Protein AF-A0A258GV55-F1 (afdb_monomer_lite)

pLDDT: mean 76.86, std 13.67, range [41.75, 96.12]

Sequence (152 aa):
MSLATLDPRPSTAPAAPAPPAPTAPRLRAVPEGTEARGFVLYVGLDEAKAAAAGIDLGRLVLELKRLTGELAPAAETHAAVALAPAGAGGRDVDIVRLALHDPSALARYRRDEAPAAEPVPEGVVIDISRKRVLLDGDTAALTYKEFELLQY

Secondary structure (DSSP, 8-state):
------------PPPPPPPPPP-------PPTT-------------HHHHHHTT--HHHHHHHHHHHHHHH-TT-----------TT--S-HHHHHHHHTT-HHHHHHHHHHTS-------SSEEEETTTTEEEETTEEE---HHHHHHTT-

Foldseek 3Di:
DDDDDDDDDDDDDPDDDDDDDDDDDDDDDDPPPDDDPDDDDQDQDDQVNCVVVVHDPVRVVVVVVVVCCVVPVPDDDDDDDQDDPPPDDDTSSLSSCVSVVPVVSVVVVCVVPVPPPDQQPQAWDQDPVVLWIAHSNHTDDDDPVRSVVVVD

Structure (mmCIF, N/CA/C/O backbone):
data_AF-A0A258GV55-F1
#
_entry.id   AF-A0A258GV55-F1
#
loop_
_atom_site.group_PDB
_atom_site.id
_atom_site.type_symbol
_atom_site.label_atom_id
_atom_site.label_alt_id
_atom_site.label_comp_id
_atom_site.label_asym_id
_atom_site.label_entity_id
_atom_site.label_seq_id
_atom_site.pdbx_PDB_ins_code
_atom_site.Cartn_x
_atom_site.Cartn_y
_atom_site.Cartn_z
_atom_site.occupancy
_atom_site.B_iso_or_equiv
_atom_site.auth_seq_id
_atom_site.auth_comp_id
_atom_site.auth_asym_id
_atom_site.auth_atom_id
_atom_site.pdbx_PDB_model_num
ATOM 1 N N . MET A 1 1 ? 25.480 -42.565 80.443 1.00 45.22 1 MET A N 1
ATOM 2 C CA . MET A 1 1 ? 24.480 -43.023 79.456 1.00 45.22 1 MET A CA 1
ATOM 3 C C . MET A 1 1 ? 24.201 -41.847 78.537 1.00 45.22 1 MET A C 1
ATOM 5 O O . MET A 1 1 ? 23.484 -40.940 78.930 1.00 45.22 1 MET A O 1
ATOM 9 N N . SER A 1 2 ? 24.929 -41.781 77.420 1.00 55.50 2 SER A N 1
ATOM 10 C CA . SER A 1 2 ? 25.007 -40.608 76.538 1.00 55.50 2 SER A CA 1
ATOM 11 C C . SER A 1 2 ? 23.940 -40.693 75.446 1.00 55.50 2 SER A C 1
ATOM 13 O O . SER A 1 2 ? 23.773 -41.751 74.843 1.00 55.50 2 SER A O 1
ATOM 15 N N . LEU A 1 3 ? 23.218 -39.597 75.219 1.00 41.75 3 LEU A N 1
ATOM 16 C CA . LEU A 1 3 ? 22.165 -39.466 74.213 1.00 41.75 3 LEU A CA 1
ATOM 17 C C . LEU A 1 3 ? 22.802 -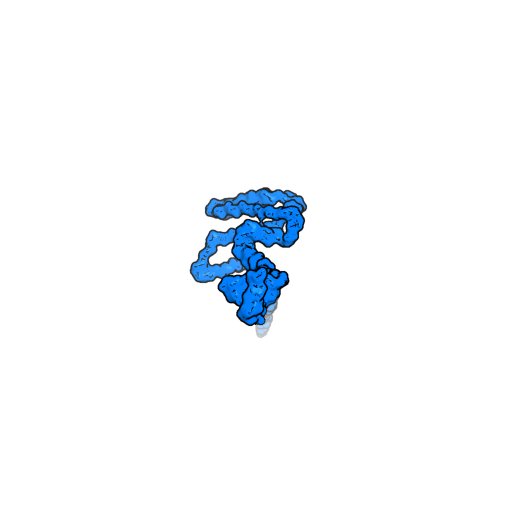39.284 72.828 1.00 41.75 3 LEU A C 1
ATOM 19 O O . LEU A 1 3 ? 23.527 -38.318 72.604 1.00 41.75 3 LEU A O 1
ATOM 23 N N . ALA A 1 4 ? 22.537 -40.207 71.903 1.00 47.28 4 ALA A N 1
ATOM 24 C CA . ALA A 1 4 ? 22.880 -40.054 70.493 1.00 47.28 4 ALA A CA 1
ATOM 25 C C . ALA A 1 4 ? 21.671 -39.467 69.749 1.00 47.28 4 ALA A C 1
ATOM 27 O O . ALA A 1 4 ? 20.774 -40.193 69.324 1.00 47.28 4 ALA A O 1
ATOM 28 N N . THR A 1 5 ? 21.626 -38.143 69.632 1.00 55.81 5 THR A N 1
ATOM 29 C CA . THR A 1 5 ? 20.660 -37.429 68.791 1.00 55.81 5 THR A CA 1
ATOM 30 C C . THR A 1 5 ? 21.196 -37.424 67.360 1.00 55.81 5 THR A C 1
ATOM 32 O O . THR A 1 5 ? 22.224 -36.811 67.082 1.00 55.81 5 THR A O 1
ATOM 35 N N . LEU A 1 6 ? 20.540 -38.151 66.455 1.00 50.44 6 LEU A N 1
ATOM 36 C CA . LEU A 1 6 ? 20.829 -38.098 65.022 1.00 50.44 6 LEU A CA 1
ATOM 37 C C . LEU A 1 6 ? 20.244 -36.803 64.446 1.00 50.44 6 LEU A C 1
ATOM 39 O O . LEU A 1 6 ? 19.034 -36.596 64.465 1.00 50.44 6 LEU A O 1
ATOM 43 N N . ASP A 1 7 ? 21.131 -35.947 63.956 1.00 56.62 7 ASP A N 1
ATOM 44 C CA . ASP A 1 7 ? 20.840 -34.674 63.302 1.00 56.62 7 ASP A CA 1
ATOM 45 C C . ASP A 1 7 ? 20.563 -34.920 61.801 1.00 56.62 7 ASP A C 1
ATOM 47 O O . ASP A 1 7 ? 21.442 -35.445 61.102 1.00 56.62 7 ASP A O 1
ATOM 51 N N . PRO A 1 8 ? 19.366 -34.621 61.262 1.00 56.94 8 PRO A N 1
ATOM 52 C CA . PRO A 1 8 ? 19.106 -34.777 59.841 1.00 56.94 8 PRO A CA 1
ATOM 53 C C . PRO A 1 8 ? 19.644 -33.552 59.097 1.00 56.94 8 PRO A C 1
ATOM 55 O O . PRO A 1 8 ? 19.051 -32.475 59.108 1.00 56.94 8 PRO A O 1
ATOM 58 N N . ARG A 1 9 ? 20.775 -33.716 58.403 1.00 53.41 9 ARG A N 1
ATOM 59 C CA . ARG A 1 9 ? 21.278 -32.693 57.475 1.00 53.41 9 ARG A CA 1
ATOM 60 C C . ARG A 1 9 ? 20.263 -32.477 56.342 1.00 53.41 9 ARG A C 1
ATOM 62 O O . ARG A 1 9 ? 19.873 -33.461 55.709 1.00 53.41 9 ARG A O 1
ATOM 69 N N . PRO A 1 10 ? 19.879 -31.234 56.008 1.00 54.06 10 PRO A N 1
ATOM 70 C CA . PRO A 1 10 ? 19.103 -30.981 54.805 1.00 54.06 10 PRO A CA 1
ATOM 71 C C . PRO A 1 10 ? 19.974 -31.268 53.575 1.00 54.06 10 PRO A C 1
ATOM 73 O O . PRO A 1 10 ? 21.050 -30.697 53.400 1.00 54.06 10 PRO A O 1
ATOM 76 N N . SER A 1 11 ? 19.508 -32.183 52.728 1.00 56.56 11 SER A N 1
ATOM 77 C CA . SER A 1 11 ? 20.080 -32.428 51.407 1.00 56.56 11 SER A CA 1
ATOM 78 C C . SER A 1 11 ? 19.701 -31.264 50.489 1.00 56.56 11 SER A C 1
ATOM 80 O O . SER A 1 11 ? 18.554 -31.141 50.065 1.00 56.56 11 SER A O 1
ATOM 82 N N . THR A 1 12 ? 20.650 -30.378 50.200 1.00 55.06 12 THR A N 1
ATOM 83 C CA . THR A 1 12 ? 20.527 -29.397 49.119 1.00 55.06 12 THR A CA 1
ATOM 84 C C . THR A 1 12 ? 20.734 -30.112 47.787 1.00 55.06 12 THR A C 1
ATOM 86 O O . THR A 1 12 ? 21.859 -30.325 47.341 1.00 55.06 12 THR A O 1
ATOM 89 N N . ALA A 1 13 ? 19.635 -30.501 47.142 1.00 58.91 13 ALA A N 1
ATOM 90 C CA . ALA A 1 13 ? 19.656 -30.861 45.731 1.00 58.91 13 ALA A CA 1
ATOM 91 C C . ALA A 1 13 ? 19.941 -29.596 44.891 1.00 58.91 13 ALA A C 1
ATOM 93 O O . ALA A 1 13 ? 19.379 -28.537 45.187 1.00 58.91 13 ALA A O 1
ATOM 94 N N . PRO A 1 14 ? 20.788 -29.657 43.849 1.00 57.25 14 PRO A N 1
ATOM 95 C CA . PRO A 1 14 ? 20.966 -28.534 42.941 1.00 57.25 14 PRO A CA 1
ATOM 96 C C . PRO A 1 14 ? 19.659 -28.300 42.175 1.00 57.25 14 PRO A C 1
ATOM 98 O O . PRO A 1 14 ? 19.143 -29.197 41.508 1.00 57.25 14 PRO A O 1
ATOM 101 N N . ALA A 1 15 ? 19.109 -27.091 42.293 1.00 56.69 15 ALA A N 1
ATOM 102 C CA . ALA A 1 15 ? 17.944 -26.673 41.531 1.00 56.69 15 ALA A CA 1
ATOM 103 C C . ALA A 1 15 ? 18.280 -26.690 40.031 1.00 56.69 15 ALA A C 1
ATOM 105 O O . ALA A 1 15 ? 19.226 -26.038 39.585 1.00 56.69 15 ALA A O 1
ATOM 106 N N . ALA A 1 16 ? 17.506 -27.455 39.261 1.00 63.53 16 ALA A N 1
ATOM 107 C CA . ALA A 1 16 ? 17.553 -27.445 37.807 1.00 63.53 16 ALA A CA 1
ATOM 108 C C . ALA A 1 16 ? 17.279 -26.021 37.275 1.00 63.53 16 ALA A C 1
ATOM 110 O O . ALA A 1 16 ? 16.469 -25.299 37.867 1.00 63.53 16 ALA A O 1
ATOM 111 N N . PRO A 1 17 ? 17.925 -25.595 36.174 1.00 58.22 17 PRO A N 1
ATOM 112 C CA . PRO A 1 17 ? 17.708 -24.268 35.620 1.00 58.22 17 PRO A CA 1
ATOM 113 C C . PRO A 1 17 ? 16.252 -24.132 35.163 1.00 58.22 17 PRO A C 1
ATOM 115 O O . PRO A 1 17 ? 15.763 -24.914 34.347 1.00 58.22 17 PRO A O 1
ATOM 118 N N . ALA A 1 18 ? 15.559 -23.135 35.713 1.00 62.94 18 ALA A N 1
ATOM 119 C CA . ALA A 1 18 ? 14.230 -22.754 35.265 1.00 62.94 18 ALA A CA 1
ATOM 120 C C . ALA A 1 18 ? 14.281 -22.328 33.781 1.00 62.94 18 ALA A C 1
ATOM 122 O O . ALA A 1 18 ? 15.255 -21.691 33.365 1.00 62.94 18 ALA A O 1
ATOM 123 N N . PRO A 1 19 ? 13.259 -22.661 32.972 1.00 64.94 19 PRO A N 1
ATOM 124 C CA . PRO A 1 19 ? 13.200 -22.235 31.580 1.00 64.94 19 PRO A CA 1
ATOM 125 C C . PRO A 1 19 ? 13.220 -20.700 31.491 1.00 64.94 19 PRO A C 1
ATOM 127 O O . PRO A 1 19 ? 12.641 -20.029 32.352 1.00 64.94 19 PRO A O 1
ATOM 130 N N . PRO A 1 20 ? 13.880 -20.119 30.472 1.00 59.19 20 PRO A N 1
ATOM 131 C CA . PRO A 1 20 ? 13.940 -18.676 30.317 1.00 59.19 20 PRO A CA 1
ATOM 132 C C . PRO A 1 20 ? 12.524 -18.122 30.143 1.00 59.19 20 PRO A C 1
ATOM 134 O O . PRO A 1 20 ? 11.785 -18.526 29.245 1.00 59.19 20 PRO A O 1
ATOM 137 N N . ALA A 1 21 ? 12.157 -17.190 31.022 1.00 62.75 21 ALA A N 1
ATOM 138 C CA . ALA A 1 21 ? 10.939 -16.408 30.891 1.00 62.75 21 ALA A CA 1
ATOM 139 C C . ALA A 1 21 ? 10.914 -15.694 29.521 1.00 62.75 21 ALA A C 1
ATOM 141 O O . ALA A 1 21 ? 11.972 -15.291 29.019 1.00 62.75 21 ALA A O 1
ATOM 142 N N . PRO A 1 22 ? 9.731 -15.525 28.902 1.00 55.44 22 PRO A N 1
ATOM 143 C CA . PRO A 1 22 ? 9.613 -14.884 27.600 1.00 55.44 22 PRO A CA 1
ATOM 144 C C . PRO A 1 22 ? 10.197 -13.472 27.670 1.00 55.44 22 PRO A C 1
ATOM 146 O O . PRO A 1 22 ? 9.758 -12.624 28.446 1.00 55.44 22 PRO A O 1
ATOM 149 N N . THR A 1 23 ? 11.231 -13.232 26.865 1.00 54.34 23 THR A N 1
ATOM 150 C CA . THR A 1 23 ? 11.835 -11.910 26.712 1.00 54.34 23 THR A CA 1
ATOM 151 C C . THR A 1 23 ? 10.787 -10.993 26.090 1.00 54.34 23 THR A C 1
ATOM 153 O O . THR A 1 23 ? 10.444 -11.151 24.920 1.00 54.34 23 THR A O 1
ATOM 156 N N . ALA A 1 24 ? 10.268 -10.047 26.875 1.00 61.59 24 ALA A N 1
ATOM 157 C CA . ALA A 1 24 ? 9.476 -8.940 26.354 1.00 61.59 24 ALA A CA 1
ATOM 158 C C . ALA A 1 24 ? 10.256 -8.242 25.219 1.00 61.59 24 ALA A C 1
ATOM 160 O O . ALA A 1 24 ? 11.488 -8.136 25.304 1.00 61.59 24 ALA A O 1
ATOM 161 N N . PRO A 1 25 ? 9.581 -7.792 24.146 1.00 59.78 25 PRO A N 1
ATOM 162 C CA . PRO A 1 25 ? 10.246 -7.233 22.978 1.00 59.78 25 PRO A CA 1
ATOM 163 C C . PRO A 1 25 ? 11.074 -6.020 23.399 1.00 59.78 25 PRO A C 1
ATOM 165 O O . PRO A 1 25 ? 10.548 -5.018 23.879 1.00 59.78 25 PRO A O 1
ATOM 168 N N . ARG A 1 26 ? 12.396 -6.119 23.236 1.00 58.75 26 ARG A N 1
ATOM 169 C CA . ARG A 1 26 ? 13.305 -4.998 23.475 1.00 58.75 26 ARG A CA 1
ATOM 170 C C . ARG A 1 26 ? 13.082 -3.985 22.359 1.00 58.75 26 ARG A C 1
ATOM 172 O O . ARG A 1 26 ? 13.611 -4.146 21.260 1.00 58.75 26 ARG A O 1
ATOM 179 N N . LEU A 1 27 ? 12.263 -2.975 22.641 1.00 59.97 27 LEU A N 1
ATOM 180 C CA . LEU A 1 27 ? 12.142 -1.778 21.817 1.00 59.97 27 LEU A CA 1
ATOM 181 C C . LEU A 1 27 ? 13.554 -1.233 21.577 1.00 59.97 27 LEU A C 1
ATOM 183 O O . LEU A 1 27 ? 14.322 -1.003 22.511 1.00 59.97 27 LEU A O 1
ATOM 187 N N . ARG A 1 28 ? 13.930 -1.149 20.303 1.00 63.19 28 ARG A N 1
ATOM 188 C CA . ARG A 1 28 ? 15.274 -0.775 19.874 1.00 63.19 28 ARG A CA 1
ATOM 189 C C . ARG A 1 28 ? 15.562 0.664 20.301 1.00 63.19 28 ARG A C 1
ATOM 191 O O . ARG A 1 28 ? 14.770 1.551 20.003 1.00 63.19 28 ARG A O 1
ATOM 198 N N . ALA A 1 29 ? 16.702 0.880 20.957 1.00 58.25 29 ALA A N 1
ATOM 199 C CA . ALA A 1 29 ? 17.181 2.213 21.295 1.00 58.25 29 ALA A CA 1
ATOM 200 C C . ALA A 1 29 ? 17.417 3.015 20.006 1.00 58.25 29 ALA A C 1
ATOM 202 O O . ALA A 1 29 ? 18.240 2.648 19.163 1.00 58.25 29 ALA A O 1
ATOM 203 N N . VAL A 1 30 ? 16.627 4.070 19.845 1.00 64.75 30 VAL A N 1
ATOM 204 C CA . VAL A 1 30 ? 16.796 5.117 18.837 1.00 64.75 30 VAL A CA 1
ATOM 205 C C . VAL A 1 30 ? 18.107 5.853 19.201 1.00 64.75 30 VAL A C 1
ATOM 207 O O . VAL A 1 30 ? 18.347 6.034 20.397 1.00 64.75 30 VAL A O 1
ATOM 210 N N . PRO A 1 31 ? 19.011 6.187 18.253 1.00 74.19 31 PRO A N 1
ATOM 211 C CA . PRO A 1 31 ? 20.280 6.854 18.571 1.00 74.19 31 PRO A CA 1
ATOM 212 C C . PRO A 1 31 ? 20.111 8.084 19.483 1.00 74.19 31 PRO A C 1
ATOM 214 O O . PRO A 1 31 ? 19.142 8.829 19.339 1.00 74.19 31 PRO A O 1
ATOM 217 N N . GLU A 1 32 ? 21.051 8.318 20.403 1.00 68.38 32 GLU A N 1
ATOM 218 C CA . GLU A 1 32 ? 21.059 9.507 21.276 1.00 68.38 32 GLU A CA 1
ATOM 219 C C . GLU A 1 32 ? 20.883 10.789 20.435 1.00 68.38 32 GLU A C 1
ATOM 221 O O . GLU A 1 32 ? 21.627 11.024 19.481 1.00 68.38 32 GLU A O 1
ATOM 226 N N . GLY A 1 33 ? 19.857 11.588 20.750 1.00 76.81 33 GLY A N 1
ATOM 227 C CA . GLY A 1 33 ? 19.490 12.796 19.996 1.00 76.81 33 GLY A CA 1
ATOM 228 C C . GLY A 1 33 ? 18.465 12.601 18.869 1.00 76.81 33 GLY A C 1
ATOM 229 O O . GLY A 1 33 ? 18.149 13.564 18.173 1.00 76.81 33 GLY A O 1
ATOM 230 N N . THR A 1 34 ? 17.917 11.396 18.684 1.00 73.25 34 THR A N 1
ATOM 231 C CA . THR A 1 34 ? 16.823 11.146 17.731 1.00 73.25 34 THR A CA 1
ATOM 232 C C . THR A 1 34 ? 15.503 10.875 18.449 1.00 73.25 34 THR A C 1
ATOM 234 O O . THR A 1 34 ? 15.443 10.129 19.423 1.00 73.25 34 THR A O 1
ATOM 237 N N . GLU A 1 35 ? 14.429 11.501 17.970 1.00 76.94 35 GLU A N 1
ATOM 238 C CA . GLU A 1 35 ? 13.090 11.365 18.544 1.00 76.94 35 GLU A CA 1
ATOM 239 C C . GLU A 1 35 ? 12.196 10.568 17.592 1.00 76.94 35 GLU A C 1
ATOM 241 O O . GLU A 1 35 ? 12.106 10.873 16.399 1.00 76.94 35 GLU A O 1
ATOM 246 N N . ALA A 1 36 ? 11.524 9.541 18.112 1.00 81.56 36 ALA A N 1
ATOM 247 C CA . ALA A 1 36 ? 10.556 8.775 17.341 1.00 81.56 36 ALA A CA 1
ATOM 248 C C . ALA A 1 36 ? 9.299 9.625 17.104 1.00 81.56 36 ALA A C 1
ATOM 250 O O . ALA A 1 36 ? 8.562 9.932 18.036 1.00 81.56 36 ALA A O 1
ATOM 251 N N . ARG A 1 37 ? 9.056 10.003 15.846 1.00 83.75 37 ARG A N 1
ATOM 252 C CA . ARG A 1 37 ? 7.884 10.804 15.450 1.00 83.75 37 ARG A CA 1
ATOM 253 C C . ARG A 1 37 ? 6.674 9.964 15.033 1.00 83.75 37 ARG A C 1
ATOM 255 O O . ARG A 1 37 ? 5.570 10.486 14.989 1.00 83.75 37 ARG A O 1
ATOM 262 N N . GLY A 1 38 ? 6.872 8.682 14.722 1.00 84.75 38 GLY A N 1
ATOM 263 C CA . GLY A 1 38 ? 5.816 7.792 14.240 1.00 84.75 38 GLY A CA 1
ATOM 264 C C . GLY A 1 38 ? 6.364 6.521 13.590 1.00 84.75 38 GLY A C 1
ATOM 265 O O . GLY A 1 38 ? 7.548 6.205 13.725 1.00 84.75 38 GLY A O 1
ATOM 266 N N . PHE A 1 39 ? 5.497 5.795 12.883 1.00 84.94 39 PHE A N 1
ATOM 267 C CA . PHE A 1 39 ? 5.837 4.580 12.136 1.00 84.94 39 PHE A CA 1
ATOM 268 C C . PHE A 1 39 ? 4.955 4.430 10.885 1.00 84.94 39 PHE A C 1
ATOM 270 O O . PHE A 1 39 ? 3.894 5.041 10.787 1.00 84.94 39 PHE A O 1
ATOM 277 N N . VAL A 1 40 ? 5.392 3.599 9.934 1.00 86.00 40 VAL A N 1
ATOM 278 C CA . VAL A 1 40 ? 4.632 3.224 8.727 1.00 86.00 40 VAL A CA 1
ATOM 279 C C . VAL A 1 40 ? 4.400 1.714 8.736 1.00 86.00 40 VAL A C 1
ATOM 281 O O . VAL A 1 40 ? 5.295 0.956 9.115 1.00 86.00 40 VAL A O 1
ATOM 284 N N . LEU A 1 41 ? 3.215 1.273 8.303 1.00 87.19 41 LEU A N 1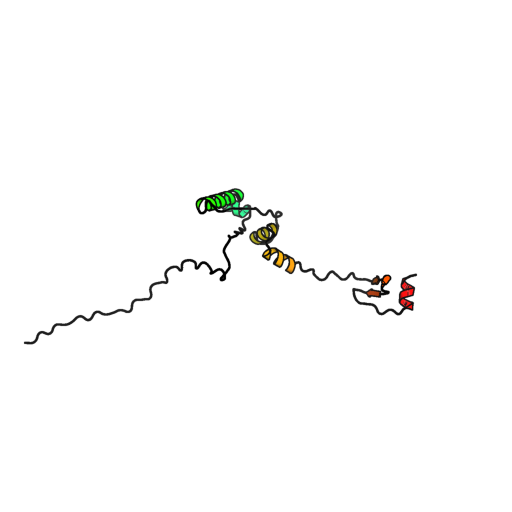
ATOM 285 C CA . LEU A 1 41 ? 2.857 -0.139 8.158 1.00 87.19 41 LEU A CA 1
ATOM 286 C C . LEU A 1 41 ? 2.603 -0.469 6.681 1.00 87.19 41 LEU A C 1
ATOM 288 O O . LEU A 1 41 ? 1.607 -0.037 6.108 1.00 87.19 41 LEU A O 1
ATOM 292 N N . TYR A 1 42 ? 3.488 -1.263 6.077 1.00 87.81 42 TYR A N 1
ATOM 293 C CA . TYR A 1 42 ? 3.297 -1.798 4.728 1.00 87.81 42 TYR A CA 1
ATOM 294 C C . TYR A 1 42 ? 2.654 -3.186 4.798 1.00 87.81 42 TYR A C 1
ATOM 296 O O . TYR A 1 42 ? 3.240 -4.109 5.364 1.00 87.81 42 TYR A O 1
ATOM 304 N N . VAL A 1 43 ? 1.470 -3.344 4.202 1.00 88.00 43 VAL A N 1
ATOM 305 C CA . VAL A 1 43 ? 0.729 -4.613 4.164 1.00 88.00 43 VAL A CA 1
ATOM 306 C C . VAL A 1 43 ? 0.643 -5.093 2.720 1.00 88.00 43 VAL A C 1
ATOM 308 O O . VAL A 1 43 ? 0.024 -4.444 1.885 1.00 88.00 43 VAL A O 1
ATOM 311 N N . GLY A 1 44 ? 1.284 -6.223 2.420 1.00 88.56 44 GLY A N 1
ATOM 312 C CA . GLY A 1 44 ? 1.130 -6.903 1.136 1.00 88.56 44 GLY A CA 1
ATOM 313 C C . GLY A 1 44 ? -0.042 -7.875 1.196 1.00 88.56 44 GLY A C 1
ATOM 314 O O . GLY A 1 44 ? 0.121 -8.979 1.713 1.00 88.56 44 GLY A O 1
ATOM 315 N N . LEU A 1 45 ? -1.206 -7.452 0.708 1.00 88.25 45 LEU A N 1
ATOM 316 C CA . LEU A 1 45 ? -2.418 -8.265 0.653 1.00 88.25 45 LEU A CA 1
ATOM 317 C C . LEU A 1 45 ? -3.165 -7.955 -0.645 1.00 88.25 45 LEU A C 1
ATOM 319 O O . LEU A 1 45 ? -3.608 -6.827 -0.840 1.00 88.25 45 LEU A O 1
ATOM 323 N N . ASP A 1 46 ? -3.280 -8.951 -1.521 1.00 87.06 46 ASP A N 1
ATOM 324 C CA . ASP A 1 46 ? -4.099 -8.853 -2.728 1.00 87.06 46 ASP A CA 1
ATOM 325 C C . ASP A 1 46 ? -5.582 -9.166 -2.439 1.00 87.06 46 ASP A C 1
ATOM 327 O O . ASP A 1 46 ? -5.931 -9.743 -1.405 1.00 87.06 46 ASP A O 1
ATOM 331 N N . GLU A 1 47 ? -6.455 -8.789 -3.375 1.00 85.88 47 GLU A N 1
ATOM 332 C CA . GLU A 1 47 ? -7.910 -8.955 -3.258 1.00 85.88 47 GLU A CA 1
ATOM 333 C C . GLU A 1 47 ? -8.327 -10.430 -3.134 1.00 85.88 47 GLU A C 1
ATOM 335 O O . GLU A 1 47 ? -9.269 -10.762 -2.419 1.00 85.88 47 GLU A O 1
ATOM 340 N N . ALA A 1 48 ? -7.607 -11.346 -3.789 1.00 87.38 48 ALA A N 1
ATOM 341 C CA . ALA A 1 48 ? -7.929 -12.770 -3.770 1.00 87.38 48 ALA A CA 1
ATOM 342 C C . ALA A 1 48 ? -7.600 -13.411 -2.412 1.00 87.38 48 ALA A C 1
ATOM 344 O O . ALA A 1 48 ? -8.400 -14.177 -1.872 1.00 87.38 48 ALA A O 1
ATOM 345 N N . LYS A 1 49 ? -6.445 -13.075 -1.829 1.00 88.81 49 LYS A N 1
ATOM 346 C CA . LYS A 1 49 ? -6.020 -13.471 -0.482 1.00 88.81 49 LYS A CA 1
ATOM 347 C C . LYS A 1 49 ? -6.932 -12.852 0.575 1.00 88.81 49 LYS A C 1
ATOM 349 O O . LYS A 1 49 ? -7.283 -13.537 1.534 1.00 88.81 49 LYS A O 1
ATOM 354 N N . ALA A 1 50 ? -7.336 -11.592 0.397 1.00 88.62 50 ALA A N 1
ATOM 355 C CA . ALA A 1 50 ? -8.293 -10.925 1.276 1.00 88.62 50 ALA A CA 1
ATOM 356 C C . ALA A 1 50 ? -9.657 -11.637 1.242 1.00 88.62 50 ALA A C 1
ATOM 358 O O . ALA A 1 50 ? -10.162 -12.067 2.282 1.00 88.62 50 ALA A O 1
ATOM 359 N N . ALA A 1 51 ? -10.189 -11.892 0.045 1.00 89.44 51 ALA A N 1
ATOM 360 C CA . ALA A 1 51 ? -11.442 -12.617 -0.140 1.00 89.44 51 ALA A CA 1
ATOM 361 C C . ALA A 1 51 ? -11.386 -14.045 0.431 1.00 89.44 51 ALA A C 1
ATOM 363 O O . ALA A 1 51 ? -12.339 -14.485 1.072 1.00 89.44 51 ALA A O 1
ATOM 364 N N . ALA A 1 52 ? -10.262 -14.755 0.276 1.00 91.62 52 ALA A N 1
ATOM 365 C CA . ALA A 1 52 ? -10.060 -16.079 0.871 1.00 91.62 52 ALA A CA 1
ATOM 366 C C . ALA A 1 52 ? -10.074 -16.054 2.410 1.00 91.62 52 ALA A C 1
ATOM 368 O O . ALA A 1 52 ? -10.494 -17.023 3.041 1.00 91.62 52 ALA A O 1
ATOM 369 N N . ALA A 1 53 ? -9.653 -14.940 3.014 1.00 90.12 53 ALA A N 1
ATOM 370 C CA . ALA A 1 53 ? -9.757 -14.690 4.449 1.00 90.12 53 ALA A CA 1
ATOM 371 C C . ALA A 1 53 ? -11.122 -14.101 4.868 1.00 90.12 53 ALA A C 1
ATOM 373 O O . ALA A 1 53 ? -11.328 -13.820 6.049 1.00 90.12 53 ALA A O 1
ATOM 374 N N . GLY A 1 54 ? -12.053 -13.912 3.926 1.00 91.56 54 GLY A N 1
ATOM 375 C CA . GLY A 1 54 ? -13.372 -13.331 4.175 1.00 91.56 54 GLY A CA 1
ATOM 376 C C . GLY A 1 54 ? -13.334 -11.845 4.537 1.00 91.56 54 GLY A C 1
ATOM 377 O O . GLY A 1 54 ? -14.246 -11.366 5.212 1.00 91.56 54 GLY A O 1
ATOM 378 N N . ILE A 1 55 ? -12.285 -11.122 4.133 1.00 92.31 55 ILE A N 1
ATOM 379 C CA . ILE A 1 55 ? -12.111 -9.701 4.436 1.00 92.31 55 ILE A CA 1
ATOM 380 C C . ILE A 1 55 ? -12.034 -8.866 3.157 1.00 92.31 55 ILE A C 1
ATOM 382 O O . ILE A 1 55 ? -11.427 -9.267 2.171 1.00 92.31 55 ILE A O 1
ATOM 386 N N . ASP A 1 56 ? -12.644 -7.686 3.200 1.00 90.88 56 ASP A N 1
ATOM 387 C CA . ASP A 1 56 ? -12.482 -6.640 2.191 1.00 90.88 56 ASP A CA 1
ATOM 388 C C . ASP A 1 56 ? -11.307 -5.726 2.575 1.00 90.88 56 ASP A C 1
ATOM 390 O O . ASP A 1 56 ? -11.120 -5.396 3.755 1.00 90.88 56 ASP A O 1
ATOM 394 N N . LEU A 1 57 ? -10.510 -5.299 1.595 1.00 88.00 57 LEU A N 1
ATOM 395 C CA . LEU A 1 57 ? -9.316 -4.492 1.857 1.00 88.0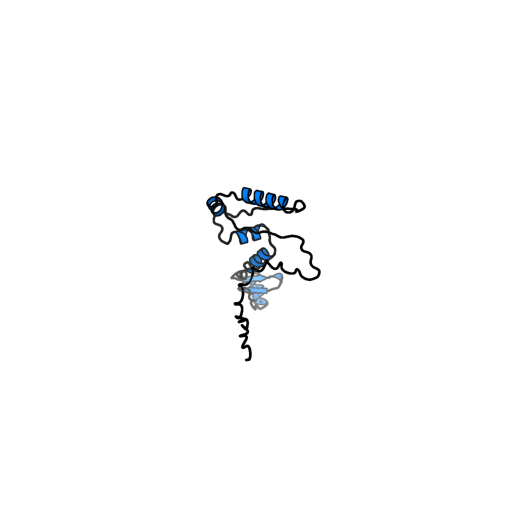0 57 LEU A CA 1
ATOM 396 C C . LEU A 1 57 ? -9.668 -3.123 2.463 1.00 88.00 57 LEU A C 1
ATOM 398 O O . LEU A 1 57 ? -9.004 -2.662 3.397 1.00 88.00 57 LEU A O 1
ATOM 402 N N . GLY A 1 58 ? -10.746 -2.493 1.994 1.00 88.94 58 GLY A N 1
ATOM 403 C CA . GLY A 1 58 ? -11.255 -1.244 2.560 1.00 88.94 58 GLY A CA 1
ATOM 404 C C . GLY A 1 58 ? -11.724 -1.424 4.003 1.00 88.94 58 GLY A C 1
ATOM 405 O O . GLY A 1 58 ? -11.409 -0.604 4.873 1.00 88.94 58 GLY A O 1
ATOM 406 N N . ARG A 1 59 ? -12.410 -2.534 4.296 1.00 91.44 59 ARG A N 1
ATOM 407 C CA . ARG A 1 59 ? -12.828 -2.893 5.656 1.00 91.44 59 ARG A CA 1
ATOM 408 C C . ARG A 1 59 ? -11.635 -3.064 6.592 1.00 91.44 59 ARG A C 1
ATOM 410 O O . ARG A 1 59 ? -11.683 -2.542 7.705 1.00 91.44 59 ARG A O 1
ATOM 417 N N . LEU A 1 60 ? -10.569 -3.731 6.147 1.00 91.56 60 LEU A N 1
ATOM 418 C CA . LEU A 1 60 ? -9.338 -3.884 6.930 1.00 91.56 60 LEU A CA 1
ATOM 419 C C . LEU A 1 60 ? -8.722 -2.522 7.283 1.00 91.56 60 LEU A C 1
ATOM 421 O O . LEU A 1 60 ? -8.369 -2.287 8.439 1.00 91.56 60 LEU A O 1
ATOM 425 N N . VAL A 1 61 ? -8.644 -1.601 6.319 1.00 91.00 61 VAL A N 1
ATOM 426 C CA . VAL A 1 61 ? -8.125 -0.243 6.551 1.00 91.00 61 VAL A CA 1
ATOM 427 C C . VAL A 1 61 ? -8.972 0.510 7.578 1.00 91.00 61 VAL A C 1
ATOM 429 O O . VAL A 1 61 ? -8.424 1.144 8.481 1.00 91.00 61 VAL A O 1
ATOM 432 N N . LEU A 1 62 ? -10.300 0.438 7.472 1.00 92.19 62 LEU A N 1
ATOM 433 C CA . LEU A 1 62 ? -11.204 1.102 8.415 1.00 92.19 62 LEU A CA 1
ATOM 434 C C . LEU A 1 62 ? -11.053 0.557 9.839 1.00 92.19 62 LEU A C 1
ATOM 436 O O . LEU A 1 62 ? -10.991 1.346 10.782 1.00 92.19 62 LEU A O 1
ATOM 440 N N . GLU A 1 63 ? -10.951 -0.762 10.000 1.00 94.25 63 GLU A N 1
ATOM 441 C CA . GLU A 1 63 ? -10.747 -1.385 11.312 1.00 94.25 63 GLU A CA 1
ATOM 442 C C . GLU A 1 63 ? -9.391 -1.022 11.921 1.00 94.25 63 GLU A C 1
ATOM 444 O O . GLU A 1 63 ? -9.324 -0.706 13.108 1.00 94.25 63 GLU A O 1
ATOM 449 N N . LEU A 1 64 ? -8.322 -0.979 11.119 1.00 93.44 64 LEU A N 1
ATOM 450 C CA . LEU A 1 64 ? -7.011 -0.528 11.593 1.00 93.44 64 LEU A CA 1
ATOM 451 C C . LEU A 1 64 ? -7.058 0.929 12.059 1.00 93.44 64 LEU A C 1
ATOM 453 O O . LEU A 1 64 ? -6.582 1.229 13.151 1.00 93.44 64 LEU A O 1
ATOM 457 N N . LYS A 1 65 ? -7.689 1.826 11.290 1.00 92.25 65 LYS A N 1
ATOM 458 C CA . LYS A 1 65 ? -7.860 3.232 11.694 1.00 92.25 65 LYS A CA 1
ATOM 459 C C . LYS A 1 65 ? -8.686 3.363 12.972 1.00 92.25 65 LYS A C 1
ATOM 461 O O . LYS A 1 65 ? -8.332 4.167 13.832 1.00 92.25 65 LYS A O 1
ATOM 466 N N . ARG A 1 66 ? -9.761 2.579 13.109 1.00 94.38 66 ARG A N 1
ATOM 467 C CA . ARG A 1 66 ? -10.577 2.542 14.331 1.00 94.38 66 ARG A CA 1
ATOM 468 C C . ARG A 1 66 ? -9.732 2.117 15.528 1.00 94.38 66 ARG A C 1
ATOM 470 O O . ARG A 1 66 ? -9.712 2.828 16.525 1.00 94.38 66 ARG A O 1
ATOM 477 N N . LEU A 1 67 ? -8.992 1.015 15.402 1.00 95.62 67 LEU A N 1
ATOM 478 C CA . LEU A 1 67 ? -8.125 0.507 16.463 1.00 95.62 67 LEU A CA 1
ATOM 479 C C . LEU A 1 67 ? -7.047 1.528 16.855 1.00 95.62 67 LEU A C 1
ATOM 481 O O . LEU A 1 67 ? -6.801 1.739 18.039 1.00 95.62 67 LEU A O 1
ATOM 485 N N . THR A 1 68 ? -6.422 2.196 15.883 1.00 93.88 68 THR A N 1
ATOM 486 C CA . THR A 1 68 ? -5.458 3.267 16.170 1.00 93.88 68 THR A CA 1
ATOM 487 C C . THR A 1 68 ? -6.115 4.422 16.922 1.00 93.88 68 THR A C 1
ATOM 489 O O . THR A 1 68 ? -5.544 4.884 17.903 1.00 93.88 68 THR A O 1
ATOM 492 N N . GLY A 1 69 ? -7.319 4.844 16.529 1.00 93.62 69 GLY A N 1
ATOM 493 C CA . GLY A 1 69 ? -8.061 5.896 17.229 1.00 93.62 69 GLY A CA 1
ATOM 494 C C . GLY A 1 69 ? -8.472 5.514 18.655 1.00 93.62 69 GLY A C 1
ATOM 495 O O . GLY A 1 69 ? -8.440 6.360 19.543 1.00 93.62 69 GLY A O 1
ATOM 496 N N . GLU A 1 70 ? -8.808 4.246 18.898 1.00 96.00 70 GLU A N 1
ATOM 497 C CA . GLU A 1 70 ? -9.123 3.730 20.238 1.00 96.00 70 GLU A CA 1
ATOM 498 C C . GLU A 1 70 ? -7.892 3.701 21.150 1.00 96.00 70 GLU A C 1
ATOM 500 O O . GLU A 1 70 ? -7.976 4.072 22.320 1.00 96.00 70 GLU A O 1
ATOM 505 N N . LEU A 1 71 ? -6.743 3.275 20.619 1.00 96.12 71 LEU A N 1
ATOM 506 C CA . LEU A 1 71 ? -5.502 3.154 21.387 1.00 96.12 71 LEU A CA 1
ATOM 507 C C . LEU A 1 71 ? -4.766 4.489 21.556 1.00 96.12 71 LEU A C 1
ATOM 509 O O . LEU A 1 71 ? -4.101 4.703 22.568 1.00 96.12 71 LEU A O 1
ATOM 513 N N . ALA A 1 72 ? -4.858 5.379 20.571 1.00 93.06 72 ALA A N 1
ATOM 514 C CA . ALA A 1 72 ? -4.178 6.666 20.547 1.00 93.06 72 ALA A CA 1
ATOM 515 C C . ALA A 1 72 ? -5.083 7.739 19.905 1.00 93.06 72 ALA A C 1
ATOM 517 O O . ALA A 1 72 ? -4.918 8.067 18.731 1.00 93.06 72 ALA A O 1
ATOM 518 N N . PRO A 1 73 ? -6.009 8.348 20.669 1.00 92.06 73 PRO A N 1
ATOM 519 C CA . PRO A 1 73 ? -6.978 9.315 20.136 1.00 92.06 73 PRO A CA 1
ATOM 520 C C . PRO A 1 73 ? -6.356 10.576 19.522 1.00 92.06 73 PRO A C 1
ATOM 522 O O . PRO A 1 73 ? -6.976 11.232 18.692 1.00 92.06 73 PRO A O 1
ATOM 525 N N . ALA A 1 74 ? -5.134 10.923 19.936 1.00 90.25 74 ALA A N 1
ATOM 526 C CA . ALA A 1 74 ? -4.375 12.049 19.398 1.00 90.25 74 ALA A CA 1
ATOM 527 C C . ALA A 1 74 ? -3.528 11.682 18.162 1.00 90.25 74 ALA A C 1
ATOM 529 O O . ALA A 1 74 ? -2.813 12.536 17.645 1.00 90.25 74 ALA A O 1
ATOM 530 N N . ALA A 1 75 ? -3.551 10.423 17.708 1.00 89.56 75 ALA A N 1
ATOM 531 C CA . ALA A 1 75 ? -2.747 9.984 16.575 1.00 89.56 75 ALA A CA 1
ATOM 532 C C . ALA A 1 75 ? -3.359 10.430 15.242 1.00 89.56 75 ALA A C 1
ATOM 534 O O . ALA A 1 75 ? -4.500 10.110 14.904 1.00 89.56 75 ALA A O 1
ATOM 535 N N . GLU A 1 76 ? -2.554 11.101 14.428 1.00 85.12 76 GLU A N 1
ATOM 536 C CA . GLU A 1 76 ? -2.896 11.390 13.041 1.00 85.12 76 GLU A CA 1
ATOM 537 C C . GLU A 1 76 ? -2.639 10.146 12.184 1.00 85.12 76 GLU A C 1
ATOM 539 O O . GLU A 1 76 ? -1.528 9.620 12.143 1.00 85.12 76 GLU A O 1
ATOM 544 N N . THR A 1 77 ? -3.679 9.649 11.504 1.00 86.38 77 THR A N 1
ATOM 545 C CA . THR A 1 77 ? -3.595 8.400 10.732 1.00 86.38 77 THR A CA 1
ATOM 546 C C . THR A 1 77 ? -3.925 8.637 9.264 1.00 86.38 77 THR A C 1
ATOM 548 O O . THR A 1 77 ? -5.037 9.043 8.916 1.00 86.38 77 THR A O 1
ATOM 551 N N . HIS A 1 78 ? -2.983 8.300 8.387 1.00 82.44 78 HIS A N 1
ATOM 552 C CA . HIS A 1 78 ? -3.174 8.282 6.942 1.00 82.44 78 HIS A CA 1
ATOM 553 C C . HIS A 1 78 ? -3.036 6.850 6.417 1.00 82.44 78 HIS A C 1
ATOM 555 O O . HIS A 1 78 ? -2.142 6.117 6.832 1.00 82.44 78 HIS A O 1
ATOM 561 N N . ALA A 1 79 ? -3.925 6.453 5.507 1.00 84.25 79 ALA A N 1
ATOM 562 C CA . ALA A 1 79 ? -3.886 5.152 4.855 1.00 84.25 79 ALA A CA 1
ATOM 563 C C . ALA A 1 79 ? -4.181 5.330 3.366 1.00 84.25 79 ALA A C 1
ATOM 565 O O . ALA A 1 79 ? -5.111 6.053 3.004 1.00 84.25 79 ALA A O 1
ATOM 566 N N . ALA A 1 80 ? -3.402 4.654 2.529 1.00 79.62 80 ALA A N 1
ATOM 567 C CA . ALA A 1 80 ? -3.550 4.642 1.083 1.00 79.62 80 ALA A CA 1
ATOM 568 C C . ALA A 1 80 ? -3.479 3.196 0.580 1.00 79.62 80 ALA A C 1
ATOM 570 O O . ALA A 1 80 ? -2.773 2.369 1.159 1.00 79.62 80 ALA A O 1
ATOM 571 N N . VAL A 1 81 ? -4.207 2.905 -0.497 1.00 80.88 81 VAL A N 1
ATOM 572 C CA . VAL A 1 81 ? -4.224 1.591 -1.149 1.00 80.88 81 VAL A CA 1
ATOM 573 C C . VAL A 1 81 ? -3.526 1.715 -2.496 1.00 80.88 81 VAL A C 1
ATOM 575 O O . VAL A 1 81 ? -3.871 2.580 -3.299 1.00 80.88 81 VAL A O 1
ATOM 578 N N . ALA A 1 82 ? -2.535 0.858 -2.733 1.00 82.62 82 ALA A N 1
ATOM 579 C CA . ALA A 1 82 ? -1.843 0.786 -4.011 1.00 82.62 82 ALA A CA 1
ATOM 580 C C . ALA A 1 82 ? -2.611 -0.131 -4.966 1.00 82.62 82 ALA A C 1
ATOM 582 O O . ALA A 1 82 ? -2.935 -1.262 -4.612 1.00 82.62 82 ALA A O 1
ATOM 583 N N . LEU A 1 83 ? -2.869 0.351 -6.180 1.00 77.25 83 LEU A N 1
ATOM 584 C CA . LEU A 1 83 ? -3.464 -0.446 -7.247 1.00 77.25 83 LEU A CA 1
ATOM 585 C C . LEU A 1 83 ? -2.379 -0.833 -8.249 1.00 77.25 83 LEU A C 1
ATOM 587 O O . LEU A 1 83 ? -1.586 0.008 -8.672 1.00 77.25 83 LEU A O 1
ATOM 591 N N . ALA A 1 84 ? -2.366 -2.106 -8.629 1.00 78.69 84 ALA A N 1
ATOM 592 C CA . ALA A 1 84 ? -1.481 -2.653 -9.646 1.00 78.69 84 ALA A CA 1
ATOM 593 C C . ALA A 1 84 ? -2.315 -3.219 -10.803 1.00 78.69 84 ALA A C 1
ATOM 595 O O . ALA A 1 84 ? -3.435 -3.683 -10.566 1.00 78.69 84 ALA A O 1
ATOM 596 N N . PRO A 1 85 ? -1.796 -3.223 -12.044 1.00 75.69 85 PRO A N 1
ATOM 597 C CA . PRO A 1 85 ? -2.429 -3.945 -13.138 1.00 75.69 85 PRO A CA 1
ATOM 598 C C . PRO A 1 85 ? -2.648 -5.418 -12.773 1.00 75.69 85 PRO A C 1
ATOM 600 O O . PRO A 1 85 ? -1.799 -6.044 -12.134 1.00 75.69 85 PRO A O 1
ATOM 603 N N . ALA A 1 86 ? -3.774 -5.986 -13.208 1.00 74.69 86 ALA A N 1
ATOM 604 C CA . ALA A 1 86 ? -4.040 -7.407 -13.018 1.00 74.69 86 ALA A CA 1
ATOM 605 C C . ALA A 1 86 ? -2.919 -8.246 -13.656 1.00 74.69 86 ALA A C 1
ATOM 607 O O . ALA A 1 86 ? -2.548 -8.022 -14.808 1.00 74.69 86 ALA A O 1
ATOM 608 N N . GLY A 1 87 ? -2.370 -9.202 -12.903 1.00 72.75 87 GLY A N 1
ATOM 609 C CA . GLY A 1 87 ? -1.256 -10.039 -13.359 1.00 72.75 87 GLY A CA 1
ATOM 610 C C . GLY A 1 87 ? 0.133 -9.403 -13.234 1.00 72.75 87 GLY A C 1
ATOM 611 O O . GLY A 1 87 ? 1.104 -10.010 -13.684 1.00 72.75 87 GLY A O 1
ATOM 612 N N . ALA A 1 88 ? 0.263 -8.223 -12.614 1.00 68.56 88 ALA A N 1
ATOM 613 C CA . ALA A 1 88 ? 1.567 -7.694 -12.224 1.00 68.56 88 ALA A CA 1
ATOM 614 C C . ALA A 1 88 ? 2.268 -8.683 -11.273 1.00 68.56 88 ALA A C 1
ATOM 616 O O . ALA A 1 88 ? 1.746 -9.025 -10.213 1.00 68.56 88 ALA A O 1
ATOM 617 N N . GLY A 1 89 ? 3.436 -9.178 -11.682 1.00 74.44 89 GLY A N 1
ATOM 618 C CA . GLY A 1 89 ? 4.256 -10.062 -10.859 1.00 74.44 89 GLY A CA 1
ATOM 619 C C . GLY A 1 89 ? 5.009 -9.305 -9.761 1.00 74.44 89 GLY A C 1
ATOM 620 O O . GLY A 1 89 ? 5.148 -8.085 -9.803 1.00 74.44 89 GLY A O 1
ATOM 621 N N . GLY 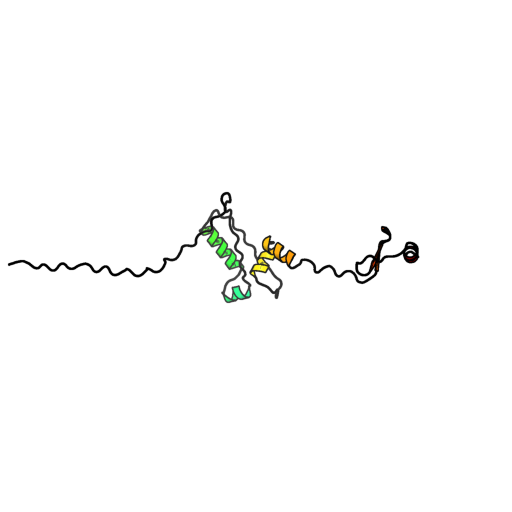A 1 90 ? 5.545 -10.047 -8.792 1.00 83.31 90 GLY A N 1
ATOM 622 C CA . GLY A 1 90 ? 6.316 -9.501 -7.672 1.00 83.31 90 GLY A CA 1
ATOM 623 C C . GLY A 1 90 ? 5.620 -9.696 -6.328 1.00 83.31 90 GLY A C 1
ATOM 624 O O . GLY A 1 90 ? 4.577 -10.337 -6.234 1.00 83.31 90 GLY A O 1
ATOM 625 N N . ARG A 1 91 ? 6.233 -9.190 -5.254 1.00 83.81 91 ARG A N 1
ATOM 626 C CA . ARG A 1 91 ? 5.623 -9.234 -3.919 1.00 83.81 91 ARG A CA 1
ATOM 627 C C . ARG A 1 91 ? 4.718 -8.021 -3.738 1.00 83.81 91 ARG A C 1
ATOM 629 O O . ARG A 1 91 ? 5.182 -6.897 -3.910 1.00 83.81 91 ARG A O 1
ATOM 636 N N . ASP A 1 92 ? 3.491 -8.243 -3.273 1.00 85.06 92 ASP A N 1
ATOM 637 C CA . ASP A 1 92 ? 2.481 -7.195 -3.043 1.00 85.06 92 ASP A CA 1
ATOM 638 C C . ASP A 1 92 ? 3.033 -6.013 -2.223 1.00 85.06 92 ASP A C 1
ATOM 640 O O . ASP A 1 92 ? 2.818 -4.849 -2.547 1.00 85.06 92 ASP A O 1
ATOM 644 N N . VAL A 1 93 ? 3.839 -6.302 -1.194 1.00 84.50 93 VAL A N 1
ATOM 645 C CA . VAL A 1 93 ? 4.458 -5.272 -0.342 1.00 84.50 93 VAL A CA 1
ATOM 646 C C . VAL A 1 93 ? 5.454 -4.379 -1.093 1.00 84.50 93 VAL A C 1
ATOM 648 O O . VAL A 1 93 ? 5.592 -3.202 -0.767 1.00 84.50 93 VAL A O 1
ATOM 651 N N . ASP A 1 94 ? 6.158 -4.913 -2.091 1.00 84.69 94 ASP A N 1
ATOM 652 C CA . ASP A 1 94 ? 7.115 -4.135 -2.880 1.00 84.69 94 ASP A CA 1
ATOM 653 C C . ASP A 1 94 ? 6.380 -3.204 -3.848 1.00 84.69 94 ASP A C 1
ATOM 655 O O . ASP A 1 94 ? 6.788 -2.055 -4.014 1.00 84.69 94 ASP A O 1
ATOM 659 N N . ILE A 1 95 ? 5.246 -3.654 -4.394 1.00 84.12 95 ILE A N 1
ATOM 660 C CA . ILE A 1 95 ? 4.363 -2.823 -5.218 1.00 84.12 95 ILE A CA 1
ATOM 661 C C . ILE A 1 95 ? 3.800 -1.659 -4.396 1.00 84.12 95 ILE A C 1
ATOM 663 O O . ILE A 1 95 ? 3.858 -0.510 -4.835 1.00 84.12 95 ILE A O 1
ATOM 667 N N . VAL A 1 96 ? 3.324 -1.928 -3.174 1.00 84.50 96 VAL A N 1
ATOM 668 C CA . VAL A 1 96 ? 2.819 -0.886 -2.262 1.00 84.50 96 VAL A CA 1
ATOM 669 C C . VAL A 1 96 ? 3.895 0.163 -1.978 1.00 84.50 96 VAL A C 1
ATOM 671 O O . VAL A 1 96 ? 3.627 1.362 -2.046 1.00 84.50 96 VAL A O 1
ATOM 674 N N . ARG A 1 97 ? 5.130 -0.270 -1.705 1.00 86.12 97 ARG A N 1
ATOM 675 C CA . ARG A 1 97 ? 6.252 0.646 -1.454 1.00 86.12 97 ARG A CA 1
ATOM 676 C C . ARG A 1 97 ? 6.595 1.498 -2.672 1.00 86.12 97 ARG A C 1
ATOM 678 O O . ARG A 1 97 ? 6.914 2.673 -2.505 1.00 86.12 97 ARG A O 1
ATOM 685 N N . LEU A 1 98 ? 6.528 0.925 -3.873 1.00 82.19 98 LEU A N 1
ATOM 686 C CA . LEU A 1 98 ? 6.776 1.657 -5.112 1.00 82.19 98 LEU A CA 1
ATOM 687 C C . LEU A 1 98 ? 5.679 2.701 -5.371 1.00 82.19 98 LEU A C 1
ATOM 689 O O . LEU A 1 98 ? 5.996 3.858 -5.629 1.00 82.19 98 LEU A O 1
ATOM 693 N N . ALA A 1 99 ? 4.405 2.326 -5.219 1.00 81.00 99 ALA A N 1
ATOM 694 C CA . ALA A 1 99 ? 3.266 3.229 -5.396 1.00 81.00 99 ALA A CA 1
ATOM 695 C C . ALA A 1 99 ? 3.292 4.419 -4.415 1.00 81.00 99 ALA A C 1
ATOM 697 O O . ALA A 1 99 ? 2.974 5.549 -4.785 1.00 81.00 99 ALA A O 1
ATOM 698 N N . LEU A 1 100 ? 3.734 4.185 -3.176 1.00 82.69 100 LEU A N 1
ATOM 699 C CA . LEU A 1 100 ? 3.909 5.217 -2.146 1.00 82.69 100 LEU A CA 1
ATOM 700 C C . LEU A 1 100 ? 5.229 5.993 -2.256 1.00 82.69 100 LEU A C 1
ATOM 702 O O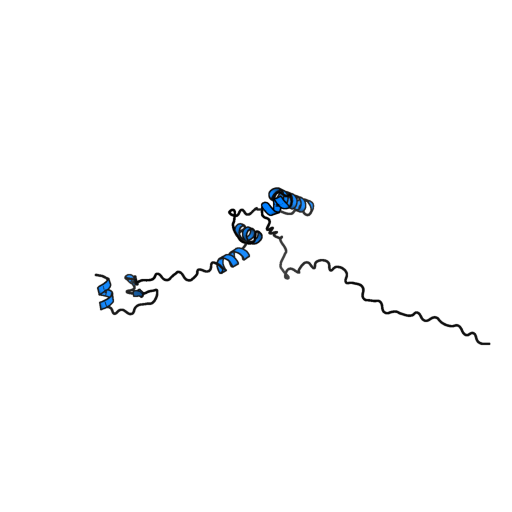 . LEU A 1 100 ? 5.509 6.826 -1.397 1.00 82.69 100 LEU A O 1
ATOM 706 N N . HIS A 1 101 ? 6.025 5.753 -3.302 1.00 77.81 101 HIS A N 1
ATOM 707 C CA . HIS A 1 101 ? 7.296 6.438 -3.540 1.00 77.81 101 HIS A CA 1
ATOM 708 C C . HIS A 1 101 ? 8.265 6.329 -2.350 1.00 77.81 101 HIS A C 1
ATOM 710 O O . HIS A 1 101 ? 9.011 7.265 -2.052 1.00 77.81 101 HIS A O 1
ATOM 716 N N . ASP A 1 102 ? 8.277 5.177 -1.669 1.00 80.44 102 ASP A N 1
ATOM 717 C CA . ASP A 1 102 ? 9.185 4.947 -0.549 1.00 80.44 102 ASP A CA 1
ATOM 718 C C . ASP A 1 102 ? 10.647 5.123 -1.022 1.00 80.44 102 ASP A C 1
ATOM 720 O O . ASP A 1 102 ? 11.072 4.445 -1.969 1.00 80.44 102 ASP A O 1
ATOM 724 N N . PRO A 1 103 ? 11.452 5.995 -0.379 1.00 71.88 103 PRO A N 1
ATOM 725 C CA . PRO A 1 103 ? 12.798 6.328 -0.849 1.00 71.88 103 PRO A CA 1
ATOM 726 C C . PRO A 1 103 ? 13.706 5.106 -1.008 1.00 71.88 103 PRO A C 1
ATOM 728 O O . PRO A 1 103 ? 14.546 5.053 -1.908 1.00 71.88 103 PRO A O 1
ATOM 731 N N . SER A 1 104 ? 13.531 4.098 -0.149 1.00 69.62 104 SER A N 1
ATOM 732 C CA . SER A 1 104 ? 14.343 2.884 -0.172 1.00 69.62 104 SER A CA 1
ATOM 733 C C . SER A 1 104 ? 13.912 1.902 -1.266 1.00 69.62 104 SER A C 1
ATOM 735 O O . SER A 1 104 ? 14.754 1.157 -1.771 1.00 69.62 104 SER A O 1
ATOM 737 N N . ALA A 1 105 ? 12.637 1.915 -1.669 1.00 69.38 105 ALA A N 1
ATOM 738 C CA . ALA A 1 105 ? 12.150 1.174 -2.831 1.00 69.38 105 ALA A CA 1
ATOM 739 C C . ALA A 1 105 ? 12.586 1.841 -4.141 1.00 69.38 105 ALA A C 1
ATOM 741 O O . ALA A 1 105 ? 13.138 1.164 -5.006 1.00 69.38 105 ALA A O 1
ATOM 742 N N . LEU A 1 106 ? 12.468 3.169 -4.245 1.00 70.31 106 LEU A N 1
ATOM 743 C CA . LEU A 1 106 ? 12.941 3.930 -5.408 1.00 70.31 106 LEU A CA 1
ATOM 744 C C . LEU A 1 106 ? 14.455 3.792 -5.619 1.00 70.31 106 LEU A C 1
ATOM 746 O O . LEU A 1 106 ? 14.911 3.666 -6.748 1.00 70.31 106 LEU A O 1
ATOM 750 N N . ALA A 1 107 ? 15.250 3.771 -4.546 1.00 69.31 107 ALA A N 1
ATOM 751 C CA . ALA A 1 107 ? 16.699 3.571 -4.636 1.00 69.31 107 ALA A CA 1
ATOM 752 C C . ALA A 1 107 ? 17.111 2.137 -5.026 1.00 69.31 107 ALA A C 1
ATOM 754 O O . ALA A 1 107 ? 18.245 1.920 -5.456 1.00 69.31 107 ALA A O 1
ATOM 755 N N . ARG A 1 108 ? 16.241 1.139 -4.827 1.00 70.06 108 ARG A N 1
ATOM 756 C CA . ARG A 1 108 ? 16.442 -0.217 -5.366 1.00 70.06 108 ARG A CA 1
ATOM 757 C C . ARG A 1 108 ? 16.034 -0.257 -6.829 1.00 70.06 108 ARG A C 1
ATOM 759 O O . ARG A 1 108 ? 16.869 -0.591 -7.652 1.00 70.06 108 ARG A O 1
ATOM 766 N N . TYR A 1 109 ? 14.842 0.245 -7.142 1.00 64.00 109 TYR A N 1
ATOM 767 C CA . TYR A 1 109 ? 14.338 0.321 -8.508 1.00 64.00 109 TYR A CA 1
ATOM 768 C C . TYR A 1 109 ? 15.305 1.072 -9.440 1.00 64.00 109 TYR A C 1
ATOM 770 O O . TYR A 1 109 ? 15.691 0.536 -10.461 1.00 64.00 109 TYR A O 1
ATOM 778 N N . ARG A 1 110 ? 15.845 2.232 -9.038 1.00 66.31 110 ARG A N 1
ATOM 779 C CA . ARG A 1 110 ? 16.874 2.969 -9.809 1.00 66.31 110 ARG A CA 1
ATOM 780 C C . ARG A 1 110 ? 18.215 2.243 -9.959 1.00 66.31 110 ARG A C 1
ATOM 782 O O . ARG A 1 110 ? 18.986 2.592 -10.844 1.00 66.31 110 ARG A O 1
ATOM 789 N N . ARG A 1 111 ? 18.548 1.313 -9.058 1.00 63.47 111 ARG A N 1
ATOM 790 C CA . ARG A 1 111 ? 19.757 0.480 -9.180 1.00 63.47 111 ARG A CA 1
ATOM 791 C C . ARG A 1 111 ? 19.518 -0.708 -10.100 1.00 63.47 111 ARG A C 1
ATOM 793 O O . ARG A 1 111 ? 20.416 -1.049 -10.857 1.00 63.47 111 ARG A O 1
ATOM 800 N N . ASP A 1 112 ? 18.328 -1.293 -10.036 1.00 63.47 112 ASP A N 1
ATOM 801 C CA . ASP A 1 112 ? 17.911 -2.399 -10.898 1.00 63.47 112 ASP A CA 1
ATOM 802 C C . ASP A 1 112 ? 17.637 -1.911 -12.337 1.00 63.47 112 ASP A C 1
ATOM 804 O O . ASP A 1 112 ? 17.885 -2.630 -13.297 1.00 63.47 112 ASP A O 1
ATOM 808 N N . GLU A 1 113 ? 17.198 -0.659 -12.483 1.00 58.28 113 GLU A N 1
ATOM 809 C CA . GLU A 1 113 ? 16.958 0.061 -13.740 1.00 58.28 113 GLU A CA 1
ATOM 810 C C . GLU A 1 113 ? 18.149 0.956 -14.134 1.00 58.28 113 GLU A C 1
ATOM 812 O O . GLU A 1 113 ? 18.020 1.827 -14.994 1.00 58.28 113 GLU A O 1
ATOM 817 N N . ALA A 1 114 ? 19.323 0.766 -13.510 1.00 50.50 114 ALA A N 1
ATOM 818 C CA . ALA A 1 114 ? 20.551 1.359 -14.027 1.00 50.50 114 ALA A CA 1
ATOM 819 C C . ALA A 1 114 ? 20.666 0.914 -15.491 1.00 50.50 114 ALA A C 1
ATOM 821 O O . ALA A 1 114 ? 20.670 -0.296 -15.740 1.00 50.50 114 ALA A O 1
ATOM 822 N N . PRO A 1 115 ? 20.670 1.852 -16.455 1.00 48.38 115 PRO A N 1
ATOM 823 C CA . PRO A 1 115 ? 20.516 1.495 -17.849 1.00 48.38 115 PRO A CA 1
ATOM 824 C C . PRO A 1 115 ? 21.627 0.512 -18.197 1.00 48.38 115 PRO A C 1
ATOM 826 O O . PRO A 1 115 ? 22.808 0.788 -17.961 1.00 48.38 115 PRO A O 1
ATOM 829 N N . ALA A 1 116 ? 21.248 -0.643 -18.753 1.00 58.00 116 ALA A N 1
ATOM 830 C CA . ALA A 1 116 ? 22.156 -1.347 -19.641 1.00 58.00 116 ALA A CA 1
ATOM 831 C C . ALA A 1 116 ? 22.711 -0.268 -20.572 1.00 58.00 116 ALA A C 1
ATOM 833 O O . ALA A 1 116 ? 21.907 0.498 -21.111 1.00 58.00 116 ALA A O 1
ATOM 834 N N . ALA A 1 117 ? 24.044 -0.136 -20.628 1.00 58.97 117 ALA A N 1
ATOM 835 C CA . ALA A 1 117 ? 24.720 0.868 -21.442 1.00 58.97 117 ALA A CA 1
ATOM 836 C C . ALA A 1 117 ? 23.934 1.026 -22.743 1.00 58.97 117 ALA A C 1
ATOM 838 O O . ALA A 1 117 ? 23.694 0.010 -23.402 1.00 58.97 117 ALA A O 1
ATOM 839 N N . GLU A 1 118 ? 23.425 2.239 -23.009 1.00 61.44 118 GLU A N 1
ATOM 840 C CA . GLU A 1 118 ? 22.625 2.500 -24.207 1.00 61.44 118 GLU A CA 1
ATOM 841 C C . GLU A 1 118 ? 23.324 1.798 -25.372 1.00 61.44 118 GLU A C 1
ATOM 843 O O . GLU A 1 118 ? 24.547 1.953 -25.482 1.00 61.44 118 GLU A O 1
ATOM 848 N N . PRO A 1 119 ? 22.622 0.960 -26.163 1.00 57.81 119 PRO A N 1
ATOM 849 C CA . PRO A 1 119 ? 23.258 0.294 -27.282 1.00 57.81 119 PRO A CA 1
ATOM 850 C C . PRO A 1 119 ? 23.893 1.397 -28.109 1.00 57.81 119 PRO A C 1
ATOM 852 O O . PRO A 1 119 ? 23.194 2.288 -28.600 1.00 57.81 119 PRO A O 1
ATOM 855 N N . VAL A 1 120 ? 25.226 1.393 -28.151 1.00 62.03 120 VAL A N 1
ATOM 856 C CA . VAL A 1 120 ? 25.967 2.371 -28.930 1.00 62.03 120 VAL A CA 1
ATOM 857 C C . VAL A 1 120 ? 25.400 2.239 -30.335 1.00 62.03 120 VAL A C 1
ATOM 859 O O . VAL A 1 120 ? 25.357 1.112 -30.833 1.00 62.03 120 VAL A O 1
ATOM 862 N N . PRO A 1 121 ? 24.849 3.312 -30.927 1.00 59.09 121 PRO A N 1
ATOM 863 C CA . PRO A 1 121 ? 24.237 3.202 -32.236 1.00 59.09 121 PRO A CA 1
ATOM 864 C C . PRO A 1 121 ? 25.288 2.637 -33.193 1.00 59.09 121 PRO A C 1
ATOM 866 O O . PRO A 1 121 ? 26.298 3.292 -33.443 1.00 59.09 121 PRO A O 1
ATOM 869 N N . GLU A 1 122 ? 25.066 1.404 -33.659 1.00 70.62 122 GLU A N 1
ATOM 870 C CA . GLU A 1 122 ? 25.899 0.767 -34.675 1.00 70.62 122 GLU A CA 1
ATOM 871 C C . GLU A 1 122 ? 25.866 1.663 -35.913 1.00 70.62 122 GLU A C 1
ATOM 873 O O . GLU A 1 122 ? 24.795 1.982 -36.444 1.00 70.62 122 GLU A O 1
ATOM 878 N N . GLY A 1 123 ? 27.037 2.119 -36.342 1.00 77.31 123 GLY A N 1
ATOM 879 C CA . GLY A 1 123 ? 27.174 2.998 -37.490 1.00 77.31 123 GLY A CA 1
ATOM 880 C C . GLY A 1 123 ? 28.097 4.190 -37.281 1.00 77.31 123 GLY A C 1
ATOM 881 O O . GLY A 1 123 ? 28.880 4.291 -36.335 1.00 77.31 123 GLY A O 1
ATOM 882 N N . VAL A 1 124 ? 28.027 5.097 -38.253 1.00 87.06 124 VAL A N 1
ATOM 883 C CA . VAL A 1 124 ? 28.935 6.236 -38.380 1.00 87.06 124 VAL A CA 1
ATOM 884 C C . VAL A 1 124 ? 28.228 7.506 -37.926 1.00 87.06 124 VAL A C 1
ATOM 886 O O . VAL A 1 124 ? 27.241 7.926 -38.528 1.00 87.06 124 VAL A O 1
ATOM 889 N N . VAL A 1 125 ? 28.762 8.157 -36.896 1.00 86.06 125 VAL A N 1
ATOM 890 C CA . VAL A 1 125 ? 28.304 9.470 -36.429 1.00 86.06 125 VAL A CA 1
ATOM 891 C C . VAL A 1 125 ? 29.339 10.519 -36.811 1.00 86.06 125 VAL A C 1
ATOM 893 O O . VAL A 1 125 ? 30.477 10.484 -36.343 1.00 86.06 125 VAL A O 1
ATOM 896 N N . ILE A 1 126 ? 28.939 11.478 -37.646 1.00 87.94 126 ILE A N 1
ATOM 897 C CA . ILE A 1 126 ? 29.800 12.570 -38.109 1.00 87.94 126 ILE A CA 1
ATOM 898 C C . ILE A 1 126 ? 29.438 13.848 -37.347 1.00 87.94 126 ILE A C 1
ATOM 900 O O . ILE A 1 126 ? 28.374 14.434 -37.539 1.00 87.94 126 ILE A O 1
ATOM 904 N N . ASP A 1 127 ? 30.346 14.300 -36.489 1.00 86.56 127 ASP A N 1
ATOM 905 C CA . ASP A 1 127 ? 30.280 15.594 -35.819 1.00 86.56 127 ASP A CA 1
ATOM 906 C C . ASP A 1 127 ? 31.043 16.634 -36.647 1.00 86.56 127 ASP A C 1
ATOM 908 O O . ASP A 1 127 ? 32.267 16.778 -36.549 1.00 86.56 127 ASP A O 1
A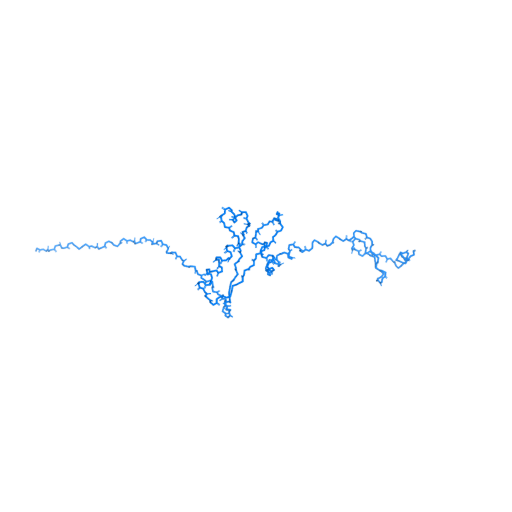TOM 912 N N . ILE A 1 128 ? 30.295 17.357 -37.480 1.00 83.94 128 ILE A N 1
ATOM 913 C CA . ILE A 1 128 ? 30.828 18.382 -38.387 1.00 83.94 128 ILE A CA 1
ATOM 914 C C . ILE A 1 128 ? 31.444 19.545 -37.600 1.00 83.94 128 ILE A C 1
ATOM 916 O O . ILE A 1 128 ? 32.503 20.054 -37.966 1.00 83.94 128 ILE A O 1
ATOM 920 N N . SER A 1 129 ? 30.838 19.918 -36.472 1.00 84.44 129 SER A N 1
ATOM 921 C CA . SER A 1 129 ? 31.289 21.040 -35.642 1.00 84.44 129 SER A CA 1
ATOM 922 C C . SER A 1 129 ? 32.668 20.794 -35.038 1.00 84.44 129 SER A C 1
ATOM 924 O O . SER A 1 129 ? 33.463 21.724 -34.908 1.00 84.44 129 SER A O 1
ATOM 926 N N . ARG A 1 130 ? 32.961 19.544 -34.663 1.00 85.44 130 ARG A N 1
ATOM 927 C CA . ARG A 1 130 ? 34.246 19.159 -34.055 1.00 85.44 130 ARG A CA 1
ATOM 928 C C . ARG A 1 130 ? 35.190 18.435 -35.015 1.00 85.44 130 ARG A C 1
ATOM 930 O O . ARG A 1 130 ? 36.230 17.960 -34.567 1.00 85.44 130 ARG A O 1
ATOM 937 N N . LYS A 1 131 ? 34.831 18.334 -36.300 1.00 87.00 131 LYS A N 1
ATOM 938 C CA . LYS A 1 131 ? 35.529 17.531 -37.318 1.00 87.00 131 LYS A CA 1
ATOM 939 C C . LYS A 1 131 ? 35.880 16.121 -36.830 1.00 87.00 131 LYS A C 1
ATOM 941 O O . LYS A 1 131 ? 37.015 15.666 -36.969 1.00 87.00 131 LYS A O 1
ATOM 946 N N . ARG A 1 132 ? 34.917 15.447 -36.197 1.00 86.12 132 ARG A N 1
ATOM 947 C CA . ARG A 1 132 ? 35.118 14.137 -35.566 1.00 86.12 132 ARG A CA 1
ATOM 948 C C . ARG A 1 132 ? 34.161 13.113 -36.145 1.00 86.12 132 ARG A C 1
ATOM 950 O O . ARG A 1 132 ? 32.984 13.402 -36.320 1.00 86.12 132 ARG A O 1
ATOM 957 N N . VAL A 1 133 ? 34.660 11.905 -36.374 1.00 89.56 133 VAL A N 1
ATOM 958 C CA . VAL A 1 133 ? 33.844 10.762 -36.781 1.00 89.56 133 VAL A CA 1
ATOM 959 C C . VAL A 1 133 ? 33.938 9.694 -35.707 1.00 89.56 133 VAL A C 1
ATOM 961 O O . VAL A 1 133 ? 35.033 9.377 -35.241 1.00 89.56 133 VAL A O 1
ATOM 964 N N . LEU A 1 134 ? 32.785 9.185 -35.290 1.00 89.94 134 LEU A N 1
ATOM 965 C CA . LEU A 1 134 ? 32.675 8.033 -34.408 1.00 89.94 134 LEU A CA 1
ATOM 966 C C . LEU A 1 134 ? 32.161 6.850 -35.227 1.00 89.94 134 LEU A C 1
ATOM 968 O O . LEU A 1 134 ? 31.183 7.006 -35.957 1.00 89.94 134 LEU A O 1
ATOM 972 N N . LEU A 1 135 ? 32.811 5.700 -35.105 1.00 87.00 135 LEU A N 1
ATOM 973 C CA . LEU A 1 135 ? 32.339 4.423 -35.628 1.00 87.00 135 LEU A CA 1
ATOM 974 C C . LEU A 1 135 ? 32.060 3.528 -34.428 1.00 87.00 135 LEU A C 1
ATOM 976 O O . LEU A 1 135 ? 32.972 3.276 -33.644 1.00 87.00 135 LEU A O 1
ATOM 980 N N . ASP A 1 136 ? 30.804 3.129 -34.249 1.00 83.56 136 ASP A N 1
ATOM 981 C CA . ASP A 1 136 ? 30.374 2.283 -33.125 1.00 83.56 136 ASP A CA 1
ATOM 982 C C . ASP A 1 136 ? 30.819 2.841 -31.754 1.00 83.56 136 ASP A C 1
ATOM 984 O O . ASP A 1 136 ? 31.137 2.114 -30.817 1.00 83.56 136 ASP A O 1
ATOM 988 N N . GLY A 1 137 ? 30.856 4.176 -31.646 1.00 81.25 137 GLY A N 1
ATOM 989 C CA . GLY A 1 137 ? 31.262 4.920 -30.447 1.00 81.25 137 GLY A CA 1
ATOM 990 C C . GLY A 1 137 ? 32.751 5.259 -30.349 1.00 81.25 137 GLY A C 1
ATOM 991 O O . GLY A 1 137 ? 33.102 6.180 -29.605 1.00 81.25 137 GLY A O 1
ATOM 992 N N . ASP A 1 138 ? 33.613 4.616 -31.134 1.00 84.81 138 ASP A N 1
ATOM 993 C CA . ASP A 1 138 ? 35.053 4.865 -31.129 1.00 84.81 138 ASP A CA 1
ATOM 994 C C . ASP A 1 138 ? 35.450 5.956 -32.123 1.00 84.81 138 ASP A C 1
ATOM 996 O O . ASP A 1 138 ? 34.922 6.060 -33.228 1.00 84.81 138 ASP A O 1
ATOM 1000 N N . THR A 1 139 ? 36.413 6.799 -31.743 1.00 87.81 139 THR A N 1
ATOM 1001 C CA . THR A 1 139 ? 36.884 7.873 -32.630 1.00 87.81 139 THR A CA 1
ATOM 1002 C C . THR A 1 139 ? 37.698 7.299 -33.785 1.00 87.81 139 THR A C 1
ATOM 1004 O O . THR A 1 139 ? 38.804 6.798 -33.586 1.00 87.81 139 THR A O 1
ATOM 1007 N N . ALA A 1 140 ? 37.178 7.440 -35.003 1.00 88.44 140 ALA A N 1
ATOM 1008 C CA . ALA A 1 140 ? 37.890 7.083 -36.218 1.00 88.44 140 ALA A CA 1
ATOM 1009 C C . ALA A 1 140 ? 38.963 8.139 -36.528 1.00 88.44 140 ALA A C 1
ATOM 1011 O O . ALA A 1 140 ? 38.679 9.337 -36.628 1.00 88.44 140 ALA A O 1
ATOM 1012 N N . ALA A 1 141 ? 40.210 7.697 -36.686 1.00 86.25 141 ALA A N 1
ATOM 1013 C CA . ALA A 1 141 ? 41.321 8.565 -37.054 1.00 86.25 141 ALA A CA 1
ATOM 1014 C C . ALA A 1 141 ? 41.286 8.850 -38.563 1.00 86.25 141 ALA A C 1
ATOM 1016 O O . ALA A 1 141 ? 41.793 8.067 -39.361 1.00 86.25 141 ALA A O 1
ATOM 1017 N N . LEU A 1 142 ? 40.681 9.974 -38.944 1.00 86.19 142 LEU A N 1
ATOM 1018 C CA . LEU A 1 142 ? 40.664 10.472 -40.319 1.00 86.19 142 LEU A CA 1
ATOM 1019 C C . LEU A 1 142 ? 41.627 11.647 -40.465 1.00 86.19 142 LEU A C 1
ATOM 1021 O O . LEU A 1 142 ? 41.747 12.503 -39.583 1.00 86.19 142 LEU A O 1
ATOM 1025 N N . THR A 1 143 ? 42.303 11.716 -41.604 1.00 87.50 143 THR A N 1
ATOM 1026 C CA . THR A 1 143 ? 43.067 12.898 -41.996 1.00 87.50 143 THR A CA 1
ATOM 1027 C C . THR A 1 143 ? 42.125 14.026 -42.421 1.00 87.50 143 THR A C 1
ATOM 1029 O O . THR A 1 143 ? 40.967 13.807 -42.777 1.00 87.50 143 THR A O 1
ATOM 1032 N N . TYR A 1 144 ? 42.635 15.261 -42.451 1.00 84.50 144 TYR A N 1
ATOM 1033 C CA . TYR A 1 144 ? 41.853 16.423 -42.886 1.00 84.50 144 TYR A CA 1
ATOM 1034 C C . TYR A 1 144 ? 41.210 16.215 -44.266 1.00 84.50 144 TYR A C 1
ATOM 1036 O O . TYR A 1 144 ? 40.042 16.525 -44.459 1.00 84.50 144 TYR A O 1
ATOM 1044 N N . LYS A 1 145 ? 41.958 15.654 -45.225 1.00 88.25 145 LYS A N 1
ATOM 1045 C CA . LYS A 1 145 ? 41.464 15.443 -46.593 1.00 88.25 145 LYS A CA 1
ATOM 1046 C C . LYS A 1 145 ? 40.333 14.417 -46.648 1.00 88.25 145 LYS A C 1
ATOM 1048 O O . LYS A 1 145 ? 39.379 14.618 -47.388 1.00 88.25 145 LYS A O 1
ATOM 1053 N N . GLU A 1 146 ? 40.439 13.346 -45.868 1.00 85.88 146 GLU A N 1
ATOM 1054 C CA . GLU A 1 146 ? 39.410 12.304 -45.791 1.00 85.88 146 GLU A CA 1
ATOM 1055 C C . GLU A 1 146 ? 38.139 12.823 -45.113 1.00 85.88 146 GLU A C 1
ATOM 1057 O O . GLU A 1 146 ? 37.043 12.487 -45.545 1.00 85.88 146 GLU A O 1
ATOM 1062 N N . PHE A 1 147 ? 38.263 13.698 -44.110 1.00 88.44 147 PHE A N 1
ATOM 1063 C CA . PHE A 1 147 ? 37.101 14.330 -43.483 1.00 88.44 147 PHE A CA 1
ATOM 1064 C C . PHE A 1 147 ? 36.376 15.306 -44.423 1.00 88.44 147 PHE A C 1
ATOM 1066 O O . PHE A 1 147 ? 35.149 15.334 -44.464 1.00 88.44 147 PHE A O 1
ATOM 1073 N N . GLU A 1 148 ? 37.108 16.108 -45.200 1.00 86.75 148 GLU A N 1
ATOM 1074 C CA . GLU A 1 148 ? 36.499 17.036 -46.166 1.00 86.75 148 GLU A CA 1
ATOM 1075 C C . GLU A 1 148 ? 35.752 16.302 -47.292 1.00 86.75 148 GLU A C 1
ATOM 1077 O O . GLU A 1 148 ? 34.744 16.806 -47.776 1.00 86.75 148 GLU A O 1
ATOM 1082 N N . LEU A 1 149 ? 36.179 15.089 -47.657 1.00 86.94 149 LEU A N 1
ATOM 1083 C CA . LEU A 1 149 ? 35.467 14.229 -48.611 1.00 86.94 149 LEU A CA 1
ATOM 1084 C C . LEU A 1 149 ? 34.082 13.788 -48.117 1.00 86.94 149 LEU A C 1
ATOM 1086 O O . LEU A 1 149 ? 33.216 13.533 -48.941 1.00 86.94 149 LEU A O 1
ATOM 1090 N N . LEU A 1 150 ? 33.857 13.721 -46.801 1.00 83.38 150 LEU A N 1
ATOM 1091 C CA . LEU A 1 150 ? 32.561 13.343 -46.223 1.00 83.38 150 LEU A CA 1
ATOM 1092 C C . LEU A 1 150 ? 31.535 14.491 -46.222 1.00 83.38 150 LEU A C 1
ATOM 1094 O O . LEU A 1 150 ? 30.380 14.269 -45.867 1.00 83.38 150 LEU A O 1
ATOM 1098 N N . GLN A 1 151 ? 31.952 15.717 -46.560 1.00 75.69 151 GLN A N 1
ATOM 1099 C CA . GLN A 1 151 ? 31.091 16.909 -46.589 1.00 75.69 151 GLN A CA 1
ATOM 1100 C C . GLN A 1 151 ? 30.529 17.230 -47.988 1.00 75.69 151 GLN A C 1
ATOM 1102 O O . GLN A 1 151 ? 29.722 18.153 -48.105 1.00 75.69 151 GLN A O 1
ATOM 1107 N N . TYR A 1 152 ? 30.960 16.503 -49.024 1.00 72.06 152 TYR A N 1
ATOM 1108 C CA . TYR A 1 152 ? 30.496 16.624 -50.413 1.00 72.06 152 TYR A CA 1
ATOM 1109 C C . TYR A 1 152 ? 29.550 15.481 -50.779 1.00 72.06 152 TYR A C 1
ATOM 1111 O O . TYR A 1 152 ? 28.592 15.756 -51.536 1.00 72.06 152 TYR A O 1
#

Radius of gyration: 35.87 Å; chains: 1; bounding box: 56×64×130 Å